Protein AF-A0A2G7G6W9-F1 (afdb_monomer)

Structure (mmCIF, N/CA/C/O backbone):
data_AF-A0A2G7G6W9-F1
#
_entry.id   AF-A0A2G7G6W9-F1
#
loop_
_atom_site.group_PDB
_atom_site.id
_atom_site.type_symbol
_atom_site.label_atom_id
_atom_site.label_alt_id
_atom_site.label_comp_id
_atom_site.label_asym_id
_atom_site.label_entity_id
_atom_site.label_seq_id
_atom_site.pdbx_PDB_ins_code
_atom_site.Cartn_x
_atom_site.Cartn_y
_atom_site.Cartn_z
_atom_site.occupancy
_atom_site.B_iso_or_equiv
_atom_site.auth_seq_id
_atom_site.auth_comp_id
_atom_site.auth_asym_id
_atom_site.auth_atom_id
_atom_site.pdbx_PDB_model_num
ATOM 1 N N . MET A 1 1 ? -24.775 -16.636 -0.142 1.00 37.72 1 MET A N 1
ATOM 2 C CA . MET A 1 1 ? -24.052 -17.535 0.782 1.00 37.72 1 MET A CA 1
ATOM 3 C C . MET A 1 1 ? -23.447 -16.668 1.870 1.00 37.72 1 MET A C 1
ATOM 5 O O . MET A 1 1 ? -22.979 -15.589 1.529 1.00 37.72 1 MET A O 1
ATOM 9 N N . ALA A 1 2 ? -23.525 -17.072 3.139 1.00 37.22 2 ALA A N 1
ATOM 10 C CA . ALA A 1 2 ? -22.855 -16.351 4.221 1.00 37.22 2 ALA A CA 1
ATOM 11 C C . ALA A 1 2 ? -21.332 -16.484 4.060 1.00 37.22 2 ALA A C 1
ATOM 13 O O . ALA A 1 2 ? -20.858 -17.530 3.611 1.00 37.22 2 ALA A O 1
ATOM 14 N N . ALA A 1 3 ? -20.587 -15.424 4.373 1.00 34.00 3 ALA A N 1
ATOM 15 C CA . ALA A 1 3 ? -19.133 -15.491 4.435 1.00 34.00 3 ALA A CA 1
ATOM 16 C C . ALA A 1 3 ? -18.723 -16.489 5.529 1.00 34.00 3 ALA A C 1
ATOM 18 O O . ALA A 1 3 ? -19.362 -16.547 6.580 1.00 34.00 3 ALA A O 1
ATOM 19 N N . ALA A 1 4 ? -17.701 -17.300 5.261 1.00 57.81 4 ALA A N 1
ATOM 20 C CA . ALA A 1 4 ? -17.160 -18.204 6.266 1.00 57.81 4 ALA A CA 1
ATOM 21 C C . ALA A 1 4 ? -16.470 -17.381 7.361 1.00 57.81 4 ALA A C 1
ATOM 23 O O . ALA A 1 4 ? -15.712 -16.464 7.053 1.00 57.81 4 ALA A O 1
ATOM 24 N N . THR A 1 5 ? -16.752 -17.710 8.618 1.00 64.00 5 THR A N 1
ATOM 25 C CA . THR A 1 5 ? -16.161 -17.068 9.802 1.00 64.00 5 THR A CA 1
ATOM 26 C C . THR A 1 5 ? -14.813 -17.668 10.181 1.00 64.00 5 THR A C 1
ATOM 28 O O . THR A 1 5 ? -14.104 -17.104 11.001 1.00 64.00 5 THR A O 1
ATOM 31 N N . GLU A 1 6 ? -14.449 -18.799 9.575 1.00 58.41 6 GLU A N 1
ATOM 32 C CA . GLU A 1 6 ? -13.250 -19.560 9.903 1.00 58.41 6 GLU A CA 1
ATOM 33 C C . GLU A 1 6 ? -12.520 -19.990 8.630 1.00 58.41 6 GLU A C 1
ATOM 35 O O . GLU A 1 6 ? -13.131 -20.308 7.598 1.00 58.41 6 GLU A O 1
ATOM 40 N N . LYS A 1 7 ? -11.186 -20.016 8.708 1.00 58.28 7 LYS A N 1
ATOM 41 C CA . LYS A 1 7 ? -10.348 -20.585 7.653 1.00 58.28 7 LYS A CA 1
ATOM 42 C C . LYS A 1 7 ? -10.447 -22.104 7.691 1.00 58.28 7 LYS A C 1
ATOM 44 O O . LYS A 1 7 ? -10.524 -22.708 8.750 1.00 58.28 7 LYS A O 1
ATOM 49 N N . ARG A 1 8 ? -10.372 -22.721 6.516 1.00 79.38 8 ARG A N 1
ATOM 50 C CA . ARG A 1 8 ? -10.350 -24.178 6.368 1.00 79.38 8 ARG A CA 1
ATOM 51 C C . ARG A 1 8 ? -8.923 -24.706 6.543 1.00 79.38 8 ARG A C 1
ATOM 53 O O . ARG A 1 8 ? -8.099 -24.422 5.664 1.00 79.38 8 ARG A O 1
ATOM 60 N N . PRO A 1 9 ? -8.611 -25.446 7.625 1.00 76.44 9 PRO A N 1
ATOM 61 C CA . PRO A 1 9 ? -7.257 -25.928 7.906 1.00 76.44 9 PRO A CA 1
ATOM 62 C C . PRO A 1 9 ? -6.663 -26.736 6.748 1.00 76.44 9 PRO A C 1
ATOM 64 O O . PRO A 1 9 ? -5.507 -26.551 6.379 1.00 76.44 9 PRO A O 1
ATOM 67 N N . GLU A 1 10 ? -7.488 -27.548 6.090 1.00 79.25 10 GLU A N 1
ATOM 68 C CA . GLU A 1 10 ? -7.090 -28.387 4.963 1.00 79.25 10 GLU A CA 1
ATOM 69 C C . GLU A 1 10 ? -6.640 -27.583 3.731 1.00 79.25 10 GLU A C 1
ATOM 71 O O . GLU A 1 10 ? -5.745 -28.004 2.999 1.00 79.25 10 GLU A O 1
ATOM 76 N N . ILE A 1 11 ? -7.220 -26.398 3.507 1.00 71.75 11 ILE A N 1
ATOM 77 C CA . ILE A 1 11 ? -6.831 -25.507 2.403 1.00 71.75 11 ILE A CA 1
ATOM 78 C C . ILE A 1 11 ? -5.532 -24.777 2.744 1.00 71.75 11 ILE A C 1
ATOM 80 O O . ILE A 1 11 ? -4.693 -24.578 1.867 1.00 71.75 11 ILE A O 1
ATOM 84 N N . ILE A 1 12 ? -5.350 -24.402 4.013 1.00 64.38 12 ILE A N 1
ATOM 85 C CA . ILE A 1 12 ? -4.111 -23.779 4.492 1.00 64.38 12 ILE A CA 1
ATOM 86 C C . ILE A 1 12 ? -2.937 -24.742 4.307 1.00 64.38 12 ILE A C 1
ATOM 88 O O . ILE A 1 12 ? -1.892 -24.352 3.791 1.00 64.38 12 ILE A O 1
ATOM 92 N N . GLU A 1 13 ? -3.105 -25.998 4.705 1.00 75.19 13 GLU A N 1
ATOM 93 C CA . GLU A 1 13 ? -2.050 -27.005 4.612 1.00 75.19 13 GLU A CA 1
ATOM 94 C C . GLU A 1 13 ? -1.716 -27.356 3.157 1.00 75.19 13 GLU A C 1
ATOM 96 O O . GLU A 1 13 ? -0.543 -27.448 2.794 1.00 75.19 13 GLU A O 1
ATOM 101 N N . LEU A 1 14 ? -2.732 -27.413 2.288 1.00 74.75 14 LEU A N 1
ATOM 102 C CA . LEU A 1 14 ? -2.539 -27.515 0.842 1.00 74.75 14 LEU A CA 1
ATOM 103 C C . LEU A 1 14 ? -1.741 -26.325 0.284 1.00 74.75 14 LEU A C 1
ATOM 105 O O . LEU A 1 14 ? -0.800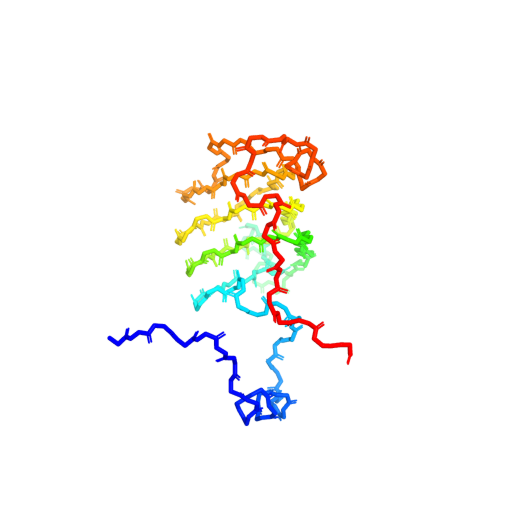 -26.527 -0.481 1.00 74.75 14 LEU A O 1
ATOM 109 N N . ALA A 1 15 ? -2.095 -25.095 0.668 1.00 62.91 15 ALA A N 1
ATOM 110 C CA . ALA A 1 15 ? -1.436 -23.880 0.192 1.00 62.91 15 ALA A CA 1
ATOM 111 C C . ALA A 1 15 ? 0.031 -23.789 0.647 1.00 62.91 15 ALA A C 1
ATOM 113 O O . ALA A 1 15 ? 0.883 -23.385 -0.141 1.00 62.91 15 ALA A O 1
ATOM 114 N N . ARG A 1 16 ? 0.346 -24.240 1.872 1.00 65.12 16 ARG A N 1
ATOM 115 C CA . ARG A 1 16 ? 1.727 -24.345 2.388 1.00 65.12 16 ARG A CA 1
ATOM 116 C C . ARG A 1 16 ? 2.605 -25.288 1.561 1.00 65.12 16 ARG A C 1
ATOM 118 O O . ARG A 1 16 ? 3.821 -25.128 1.550 1.00 65.12 16 ARG A O 1
ATOM 125 N N . GLY A 1 17 ? 2.006 -26.260 0.874 1.00 71.75 17 GLY A N 1
ATOM 126 C CA . GLY A 1 17 ? 2.711 -27.191 -0.008 1.00 71.75 17 GLY A CA 1
ATOM 127 C C . GLY A 1 17 ? 2.974 -26.668 -1.425 1.00 71.75 17 GLY A C 1
ATOM 128 O O . GLY A 1 17 ? 3.611 -27.369 -2.213 1.00 71.75 17 GLY A O 1
ATOM 129 N N . LEU A 1 18 ? 2.480 -25.477 -1.792 1.00 64.50 18 LEU A N 1
ATOM 130 C CA . LEU A 1 18 ? 2.616 -24.942 -3.149 1.00 64.50 18 LEU A CA 1
ATOM 131 C C . LEU A 1 18 ? 3.953 -24.214 -3.339 1.00 64.50 18 LEU A C 1
ATOM 133 O O . LEU A 1 18 ? 4.272 -23.251 -2.648 1.00 64.50 18 LEU A O 1
ATOM 137 N N . ASN A 1 19 ? 4.720 -24.631 -4.347 1.00 51.59 19 ASN A N 1
ATOM 138 C CA . ASN A 1 19 ? 5.939 -23.931 -4.749 1.00 51.59 19 ASN A CA 1
ATOM 139 C C . ASN A 1 19 ? 5.604 -22.657 -5.548 1.00 51.59 19 ASN A C 1
ATOM 141 O O . ASN A 1 19 ? 4.682 -22.660 -6.361 1.00 51.59 19 ASN A O 1
ATOM 145 N N . HIS A 1 20 ? 6.397 -21.594 -5.360 1.00 40.81 20 HIS A N 1
ATOM 146 C CA . HIS A 1 20 ? 6.282 -20.286 -6.039 1.00 40.81 20 HIS A CA 1
ATOM 147 C C . HIS A 1 20 ? 5.063 -19.420 -5.674 1.00 40.81 20 HIS A C 1
ATOM 149 O O . HIS A 1 20 ? 4.811 -18.416 -6.342 1.00 40.81 20 HIS A O 1
ATOM 155 N N . VAL A 1 21 ? 4.339 -19.754 -4.604 1.00 47.00 21 VAL A N 1
ATOM 156 C CA . VAL A 1 21 ? 3.286 -18.896 -4.044 1.00 47.00 21 VAL A CA 1
ATOM 157 C C . VAL A 1 21 ? 3.899 -18.061 -2.910 1.00 47.00 21 VAL A C 1
ATOM 159 O O . VAL A 1 21 ? 4.499 -18.647 -2.007 1.00 47.00 21 VAL A O 1
ATOM 162 N N . PRO A 1 22 ? 3.823 -16.715 -2.940 1.00 47.03 22 PRO A N 1
ATOM 163 C CA . PRO A 1 22 ? 4.260 -15.897 -1.811 1.00 47.03 22 PRO A CA 1
ATOM 164 C C . PRO A 1 22 ? 3.487 -16.295 -0.543 1.00 47.03 22 PRO A C 1
ATOM 166 O O . PRO A 1 22 ? 2.341 -16.722 -0.628 1.00 47.03 22 PRO A O 1
ATOM 169 N N . MET A 1 23 ? 4.095 -16.175 0.636 1.00 48.19 23 MET A N 1
ATOM 170 C CA . MET A 1 23 ? 3.428 -16.457 1.912 1.00 48.19 23 MET A CA 1
ATOM 171 C C . MET A 1 23 ? 3.492 -15.212 2.801 1.00 48.19 23 MET A C 1
ATOM 173 O O . MET A 1 23 ? 4.551 -14.612 2.953 1.00 48.19 23 MET A O 1
ATOM 177 N N . CYS A 1 24 ? 2.352 -14.829 3.369 1.00 50.69 24 CYS A N 1
ATOM 178 C CA . CYS A 1 24 ? 2.184 -13.778 4.372 1.00 50.69 24 CYS A CA 1
ATOM 179 C C . CYS A 1 24 ? 1.162 -14.297 5.394 1.00 50.69 24 CYS A C 1
ATOM 181 O O . CYS A 1 24 ? 0.211 -14.984 5.014 1.00 50.69 24 CYS A O 1
ATOM 183 N N . GLU A 1 25 ? 1.361 -14.016 6.681 1.00 49.00 25 GLU A N 1
ATOM 184 C CA . GLU A 1 25 ? 0.482 -14.512 7.752 1.00 49.00 25 GLU A CA 1
ATOM 185 C C . GLU A 1 25 ? -0.967 -13.996 7.610 1.00 49.00 25 GLU A C 1
ATOM 187 O O . GLU A 1 25 ? -1.914 -14.725 7.913 1.00 49.00 25 GLU A O 1
ATOM 192 N N . ASP A 1 26 ? -1.142 -12.825 6.983 1.00 56.25 26 ASP A N 1
ATOM 193 C CA . ASP A 1 26 ? -2.424 -12.140 6.784 1.00 56.25 26 ASP A CA 1
ATOM 194 C C . ASP A 1 26 ? -2.868 -12.094 5.308 1.00 56.25 26 ASP A C 1
ATOM 196 O O . ASP A 1 26 ? -3.349 -11.074 4.810 1.00 56.25 26 ASP A O 1
ATOM 200 N N . TYR A 1 27 ? -2.749 -13.205 4.571 1.00 52.94 27 TYR A N 1
ATOM 201 C CA . TYR A 1 27 ? -3.215 -13.287 3.171 1.00 52.94 27 TYR A CA 1
ATOM 202 C C . TYR A 1 27 ? -4.682 -12.835 2.968 1.00 52.94 27 TYR A C 1
ATOM 204 O O . TYR A 1 27 ? -5.047 -12.418 1.877 1.00 52.94 27 TYR A O 1
ATOM 212 N N . GLU A 1 28 ? -5.521 -12.871 4.009 1.00 50.47 28 GLU A N 1
ATOM 213 C CA . GLU A 1 28 ? -6.904 -12.357 4.017 1.00 50.47 28 GLU A CA 1
ATOM 214 C C . GLU A 1 28 ? -7.030 -10.847 3.777 1.00 50.47 28 GLU A C 1
ATOM 216 O O . GLU A 1 28 ? -8.071 -10.375 3.316 1.00 50.47 28 GLU A O 1
ATOM 221 N N . ARG A 1 29 ? -5.969 -10.089 4.070 1.00 54.59 29 ARG A N 1
ATOM 222 C CA . ARG A 1 29 ? -5.905 -8.639 3.861 1.00 54.59 29 ARG A CA 1
ATOM 223 C C . ARG A 1 29 ? -5.450 -8.278 2.443 1.00 54.59 29 ARG A C 1
ATOM 225 O O . ARG A 1 29 ? -5.464 -7.101 2.081 1.00 54.59 29 ARG A O 1
ATOM 232 N N . MET A 1 30 ? -5.091 -9.278 1.633 1.00 57.91 30 MET A N 1
ATOM 233 C CA . MET A 1 30 ? -4.789 -9.145 0.211 1.00 57.91 30 MET A CA 1
ATOM 234 C C . MET A 1 30 ? -5.886 -9.816 -0.611 1.00 57.91 30 MET A C 1
ATOM 236 O O . MET A 1 30 ? -6.153 -11.011 -0.502 1.00 57.91 30 MET A O 1
ATOM 240 N N . VAL A 1 31 ? -6.545 -9.037 -1.460 1.00 64.75 31 VAL A N 1
ATOM 241 C CA . VAL A 1 31 ? -7.640 -9.538 -2.296 1.00 64.75 31 VAL A CA 1
ATOM 242 C C . VAL A 1 31 ? -7.096 -10.002 -3.656 1.00 64.75 31 VAL A C 1
ATOM 244 O O . VAL A 1 31 ? -6.040 -9.562 -4.112 1.00 64.75 31 VAL A O 1
ATOM 247 N N . SER A 1 32 ? -7.815 -10.924 -4.306 1.00 69.06 32 SER A N 1
ATOM 248 C CA . SER A 1 32 ? -7.468 -11.473 -5.625 1.00 69.06 32 SER A CA 1
ATOM 249 C C . SER A 1 32 ? -7.093 -10.386 -6.648 1.00 69.06 32 SER A C 1
ATOM 251 O O . SER A 1 32 ? -7.660 -9.291 -6.641 1.00 69.06 32 SER A O 1
ATOM 253 N N . GLY A 1 33 ? -6.137 -10.702 -7.528 1.00 76.00 33 GLY A N 1
ATOM 254 C CA . GLY A 1 33 ? -5.720 -9.830 -8.633 1.00 76.00 33 GLY A CA 1
ATOM 255 C C . GLY A 1 33 ? -4.649 -8.787 -8.293 1.00 76.00 33 GLY A C 1
ATOM 256 O O . GLY A 1 33 ? -4.293 -7.984 -9.150 1.00 76.00 33 GLY A O 1
ATOM 257 N N . MET A 1 34 ? -4.104 -8.794 -7.072 1.00 84.19 34 MET A N 1
ATOM 258 C CA . MET A 1 34 ? -3.009 -7.897 -6.693 1.00 84.19 34 MET A CA 1
ATOM 259 C C . MET A 1 34 ? -1.723 -8.189 -7.486 1.00 84.19 34 MET A C 1
ATOM 261 O O . MET A 1 34 ? -1.296 -9.340 -7.595 1.00 84.19 34 MET A O 1
ATOM 265 N N . ILE A 1 35 ? -1.072 -7.138 -7.993 1.00 89.31 35 ILE A N 1
ATOM 266 C CA . ILE A 1 35 ? 0.196 -7.224 -8.730 1.00 89.31 35 ILE A CA 1
ATOM 267 C C . ILE A 1 35 ? 1.220 -6.261 -8.120 1.00 89.31 35 ILE A C 1
ATOM 269 O O . ILE A 1 35 ? 0.982 -5.056 -8.039 1.00 89.31 35 ILE A O 1
ATOM 273 N N . ILE A 1 36 ? 2.392 -6.783 -7.749 1.00 90.69 36 ILE A N 1
ATOM 274 C CA . ILE A 1 36 ? 3.548 -5.984 -7.318 1.00 90.69 36 ILE A CA 1
ATOM 275 C C . ILE A 1 36 ? 4.616 -6.060 -8.398 1.00 90.69 36 ILE A C 1
ATOM 277 O O . ILE A 1 36 ? 5.114 -7.140 -8.714 1.00 90.69 36 ILE A O 1
ATOM 281 N N . TYR A 1 37 ? 5.006 -4.905 -8.924 1.00 89.50 37 TYR A N 1
ATOM 282 C CA . TYR A 1 37 ? 6.163 -4.790 -9.796 1.00 89.50 37 TYR A CA 1
ATOM 283 C C . TYR A 1 37 ? 7.369 -4.318 -8.989 1.00 89.50 37 TYR A C 1
ATOM 285 O O . TYR A 1 37 ? 7.321 -3.275 -8.348 1.00 89.50 37 TYR A O 1
ATOM 293 N N . THR A 1 38 ? 8.469 -5.064 -9.062 1.00 86.56 38 THR A N 1
ATOM 294 C CA . THR A 1 38 ? 9.764 -4.679 -8.472 1.00 86.56 38 THR A CA 1
ATOM 295 C C . THR A 1 38 ? 10.838 -4.423 -9.526 1.00 86.56 38 THR A C 1
ATOM 297 O O . THR A 1 38 ? 11.861 -3.821 -9.216 1.00 86.56 38 THR A O 1
ATOM 300 N N . ALA A 1 39 ? 10.610 -4.824 -10.778 1.00 83.06 39 ALA A N 1
ATOM 301 C CA . ALA A 1 39 ? 11.523 -4.622 -11.899 1.00 83.06 39 ALA A CA 1
ATOM 302 C C . ALA A 1 39 ? 10.942 -3.645 -12.929 1.00 83.06 39 ALA A C 1
ATOM 304 O O . ALA A 1 39 ? 9.724 -3.548 -13.103 1.00 83.06 39 ALA A O 1
ATOM 305 N N . GLY A 1 40 ? 11.823 -2.931 -13.629 1.00 80.00 40 GLY A N 1
ATOM 306 C CA . GLY A 1 40 ? 11.463 -2.017 -14.705 1.00 80.00 40 GLY A CA 1
ATOM 307 C C . GLY A 1 40 ? 12.608 -1.775 -15.686 1.00 80.00 40 GLY A C 1
ATOM 308 O O . GLY A 1 40 ? 13.740 -2.219 -15.491 1.00 80.00 40 GLY A O 1
ATOM 309 N N . HIS A 1 41 ? 12.302 -1.038 -16.751 1.00 86.69 41 HIS A N 1
ATOM 310 C CA . HIS A 1 41 ? 13.285 -0.576 -17.726 1.00 86.69 41 HIS A CA 1
ATOM 311 C C . HIS A 1 41 ? 13.337 0.942 -17.755 1.00 86.69 41 HIS A C 1
ATOM 313 O O . HIS A 1 41 ? 12.330 1.624 -17.551 1.00 86.69 41 HIS A O 1
ATOM 319 N N . ASP A 1 42 ? 14.503 1.470 -18.115 1.00 84.62 42 ASP A N 1
ATOM 320 C CA . ASP A 1 42 ? 14.620 2.884 -18.440 1.00 84.62 42 ASP A CA 1
ATOM 321 C C . ASP A 1 42 ? 13.763 3.239 -19.672 1.00 84.62 42 ASP A C 1
ATOM 323 O O . ASP A 1 42 ? 13.478 2.414 -20.554 1.00 84.62 42 ASP A O 1
ATOM 327 N N . THR A 1 43 ? 13.342 4.501 -19.746 1.00 88.38 43 THR A N 1
ATOM 328 C CA . THR A 1 43 ? 12.500 4.981 -20.849 1.00 88.38 43 THR A CA 1
ATOM 329 C C . THR A 1 43 ? 13.247 5.019 -22.188 1.00 88.38 43 THR A C 1
ATOM 331 O O . THR A 1 43 ? 12.606 4.912 -23.242 1.00 88.38 43 THR A O 1
ATOM 334 N N . SER A 1 44 ? 14.586 5.053 -22.175 1.00 91.69 44 SER A N 1
ATOM 335 C CA . SER A 1 44 ? 15.430 4.953 -23.365 1.00 91.69 44 SER A CA 1
ATOM 336 C C . SER A 1 44 ? 15.200 3.652 -24.136 1.00 91.69 44 SER A C 1
ATOM 338 O O . SER A 1 44 ? 15.328 2.541 -23.620 1.00 91.69 44 SER A O 1
ATOM 340 N N . ILE A 1 45 ? 14.941 3.778 -25.440 1.00 90.94 45 ILE A N 1
ATOM 341 C CA . ILE A 1 45 ? 14.793 2.630 -26.352 1.00 90.94 45 ILE A CA 1
ATOM 342 C C . ILE A 1 45 ? 16.080 1.794 -26.395 1.00 90.94 45 ILE A C 1
ATOM 344 O O . ILE A 1 45 ? 16.022 0.567 -26.497 1.00 90.94 45 ILE A O 1
ATOM 348 N N . LEU A 1 46 ? 17.246 2.446 -26.315 1.00 92.12 46 LEU A N 1
ATOM 349 C CA . LEU A 1 46 ? 18.532 1.751 -26.342 1.00 92.12 46 LEU A CA 1
ATOM 350 C C . LEU A 1 46 ? 18.730 0.881 -25.101 1.00 92.12 46 LEU A C 1
ATOM 352 O O . LEU A 1 46 ? 19.284 -0.206 -25.232 1.00 92.12 46 LEU A O 1
ATOM 356 N N . SER A 1 47 ? 18.249 1.332 -23.940 1.00 88.69 47 SER A N 1
ATOM 357 C CA . SER A 1 47 ? 18.277 0.560 -22.694 1.00 88.69 47 SER A CA 1
ATOM 358 C C . SER A 1 47 ? 17.522 -0.765 -22.855 1.00 88.69 47 SER A C 1
ATOM 360 O O . SER A 1 47 ? 18.100 -1.835 -22.670 1.00 88.69 47 SER A O 1
ATOM 362 N N . ARG A 1 48 ? 16.284 -0.710 -23.373 1.00 86.12 48 ARG A N 1
ATOM 363 C CA . ARG A 1 48 ? 15.461 -1.905 -23.640 1.00 86.12 48 ARG A CA 1
ATOM 364 C C . ARG A 1 48 ? 16.088 -2.863 -24.654 1.00 86.12 48 ARG A C 1
ATOM 366 O O . ARG A 1 48 ? 16.102 -4.065 -24.429 1.00 86.12 48 ARG A O 1
ATOM 373 N N . ARG A 1 49 ? 16.653 -2.355 -25.758 1.00 86.56 49 ARG A N 1
ATOM 374 C CA . ARG A 1 49 ? 17.329 -3.200 -26.770 1.00 86.56 49 ARG A CA 1
ATOM 375 C C . ARG A 1 49 ? 18.586 -3.887 -26.245 1.00 86.56 49 ARG A C 1
ATOM 377 O O . ARG A 1 49 ? 19.005 -4.893 -26.806 1.00 86.56 49 ARG A O 1
ATOM 384 N N . LYS A 1 50 ? 19.205 -3.307 -25.219 1.00 89.44 50 LYS A N 1
ATOM 385 C CA . LYS A 1 50 ? 20.391 -3.845 -24.556 1.00 89.44 50 LYS A CA 1
ATOM 386 C C . LYS A 1 50 ? 20.046 -4.646 -23.299 1.00 89.44 50 LYS A C 1
ATOM 388 O O . LYS A 1 50 ? 20.970 -5.010 -22.584 1.00 89.44 50 LYS A O 1
ATOM 393 N N . PHE A 1 51 ? 18.760 -4.914 -23.048 1.00 81.81 51 PHE A N 1
ATOM 394 C CA . PHE A 1 51 ? 18.282 -5.667 -21.884 1.00 81.81 51 PHE A CA 1
ATOM 395 C C . PHE A 1 51 ? 18.777 -5.086 -20.552 1.00 81.81 51 PHE A C 1
ATOM 397 O O . PHE A 1 51 ? 19.103 -5.813 -19.621 1.00 81.81 51 PHE A O 1
ATOM 404 N N . VAL A 1 52 ? 18.873 -3.757 -20.473 1.00 82.19 52 VAL A N 1
ATOM 405 C CA . VAL A 1 52 ? 19.207 -3.075 -19.222 1.00 82.19 52 VAL A CA 1
ATOM 406 C C . VAL A 1 52 ? 17.928 -2.946 -18.395 1.00 82.19 52 VAL A C 1
ATOM 408 O O . VAL A 1 52 ? 16.918 -2.399 -18.852 1.00 82.19 52 VAL A O 1
ATOM 411 N N . GLU A 1 53 ? 17.989 -3.467 -17.177 1.00 82.56 53 GLU A N 1
ATOM 412 C CA . GLU A 1 53 ? 16.899 -3.523 -16.205 1.00 82.56 53 GLU A CA 1
ATOM 413 C C . GLU A 1 53 ? 17.357 -2.916 -14.883 1.00 82.56 53 GLU A C 1
ATOM 415 O O . GLU A 1 53 ? 18.545 -2.925 -14.551 1.00 82.56 53 GLU A O 1
ATOM 420 N N . PHE A 1 54 ? 16.404 -2.391 -14.122 1.00 79.44 54 PHE A N 1
ATOM 421 C CA . PHE A 1 54 ? 16.621 -2.007 -12.736 1.00 79.44 54 PHE A CA 1
ATOM 422 C C . PHE A 1 54 ? 15.565 -2.653 -11.845 1.00 79.44 54 PHE A C 1
ATOM 424 O O . PHE A 1 54 ? 14.428 -2.882 -12.261 1.00 79.44 54 PHE A O 1
ATOM 431 N N . GLY A 1 55 ? 15.960 -2.929 -10.606 1.00 82.50 55 GLY A N 1
ATOM 432 C CA . GLY A 1 55 ? 15.074 -3.401 -9.554 1.00 82.50 55 GLY A CA 1
ATOM 433 C C . GLY A 1 55 ? 14.947 -2.345 -8.465 1.00 82.50 55 GLY A C 1
ATOM 434 O O . GLY A 1 55 ? 15.960 -1.854 -7.965 1.00 82.50 55 GLY A O 1
ATOM 435 N N . HIS A 1 56 ? 13.718 -2.017 -8.082 1.00 82.25 56 HIS A N 1
ATOM 436 C CA . HIS A 1 56 ? 13.433 -1.208 -6.906 1.00 82.25 56 HIS A CA 1
ATOM 437 C C . HIS A 1 56 ? 12.500 -1.986 -5.972 1.00 82.25 56 HIS A C 1
ATOM 439 O O . HIS A 1 56 ? 11.430 -2.417 -6.414 1.00 82.25 56 HIS A O 1
ATOM 445 N N . PRO A 1 57 ? 12.892 -2.189 -4.701 1.00 86.94 57 PRO A N 1
ATOM 446 C CA . PRO A 1 57 ? 12.060 -2.909 -3.747 1.00 86.94 57 PRO A CA 1
ATOM 447 C C . PRO A 1 57 ? 10.743 -2.164 -3.516 1.00 86.94 57 PRO A C 1
ATOM 449 O O . PRO A 1 57 ? 10.682 -0.941 -3.629 1.00 86.94 57 PRO A O 1
ATOM 452 N N . VAL A 1 58 ? 9.701 -2.920 -3.189 1.00 88.44 58 VAL A N 1
ATOM 453 C CA . VAL A 1 58 ? 8.427 -2.390 -2.705 1.00 88.44 58 VAL A CA 1
ATOM 454 C C . VAL A 1 58 ? 8.315 -2.759 -1.236 1.00 88.44 58 VAL A C 1
ATOM 456 O O . VAL A 1 58 ? 8.555 -3.912 -0.875 1.00 88.44 58 VAL A O 1
ATOM 459 N N . PHE A 1 59 ? 7.953 -1.788 -0.406 1.00 90.56 59 PHE A N 1
ATOM 460 C CA . PHE A 1 59 ? 7.730 -1.989 1.021 1.00 90.56 59 PHE A CA 1
ATOM 461 C C . PHE A 1 59 ? 6.254 -1.774 1.333 1.00 90.56 59 PHE A C 1
ATOM 463 O O . PHE A 1 59 ? 5.661 -0.794 0.887 1.00 90.56 59 PHE A O 1
ATOM 470 N N . ILE A 1 60 ? 5.662 -2.694 2.089 1.00 92.19 60 ILE A N 1
ATOM 471 C CA . ILE A 1 60 ? 4.297 -2.586 2.603 1.00 92.19 60 ILE A CA 1
ATOM 472 C C . ILE A 1 60 ? 4.407 -2.753 4.113 1.00 92.19 60 ILE A C 1
ATOM 474 O O . ILE A 1 60 ? 4.940 -3.763 4.566 1.00 92.19 60 ILE A O 1
ATOM 478 N N . GLY A 1 61 ? 3.991 -1.732 4.858 1.00 90.44 61 GLY A N 1
ATOM 479 C CA . GLY A 1 61 ? 4.009 -1.737 6.315 1.00 90.44 61 GLY A CA 1
ATOM 480 C C . GLY A 1 61 ? 2.935 -2.639 6.916 1.00 90.44 61 GLY A C 1
ATOM 481 O O . GLY A 1 61 ? 2.049 -3.141 6.218 1.00 90.44 61 GLY A O 1
ATOM 482 N N . ASP A 1 62 ? 3.005 -2.802 8.231 1.00 86.25 62 ASP A N 1
ATOM 483 C CA . ASP A 1 62 ? 2.092 -3.657 8.983 1.00 86.25 62 ASP A CA 1
ATOM 484 C C . ASP A 1 62 ? 0.652 -3.119 8.952 1.00 86.25 62 ASP A C 1
ATOM 486 O O . ASP A 1 62 ? 0.408 -1.944 8.672 1.00 86.25 62 ASP A O 1
ATOM 490 N N . ASP A 1 63 ? -0.324 -4.001 9.176 1.00 86.38 63 ASP A N 1
ATOM 491 C CA . ASP A 1 63 ? -1.759 -3.674 9.222 1.00 86.38 63 ASP A CA 1
ATOM 492 C C . ASP A 1 63 ? -2.320 -2.941 7.989 1.00 86.38 63 ASP A C 1
ATOM 494 O O . ASP A 1 63 ? -3.347 -2.260 8.048 1.00 86.38 63 ASP A O 1
ATOM 498 N N . CYS A 1 64 ? -1.683 -3.109 6.828 1.00 90.88 64 CYS A N 1
ATOM 499 C CA . CYS A 1 64 ? -2.229 -2.610 5.574 1.00 90.88 64 CYS A CA 1
ATOM 500 C C . CYS A 1 64 ? -3.388 -3.478 5.066 1.00 90.88 64 CYS A C 1
ATOM 502 O O . CYS A 1 64 ? -3.323 -4.708 5.068 1.00 90.88 64 CYS A O 1
ATOM 504 N N . TRP A 1 65 ? -4.411 -2.831 4.510 1.00 91.75 65 TRP A N 1
ATOM 505 C CA . TRP A 1 65 ? -5.468 -3.483 3.744 1.00 91.75 65 TRP A CA 1
ATOM 506 C C . TRP A 1 65 ? -5.358 -3.131 2.260 1.00 91.75 65 TRP A C 1
ATOM 508 O O . TRP A 1 65 ? -5.515 -1.971 1.866 1.00 91.75 65 TRP A O 1
ATOM 518 N N . ILE A 1 66 ? -5.100 -4.135 1.418 1.00 94.44 66 ILE A N 1
ATOM 519 C CA . ILE A 1 66 ? -4.915 -3.950 -0.023 1.00 94.44 66 ILE A CA 1
ATOM 520 C C . ILE A 1 66 ? -6.115 -4.530 -0.773 1.00 94.44 66 ILE A C 1
ATOM 522 O O . ILE A 1 66 ? -6.341 -5.742 -0.804 1.00 94.44 66 ILE A O 1
ATOM 526 N N . GLY A 1 67 ? -6.897 -3.642 -1.388 1.00 93.19 67 GLY A N 1
ATOM 527 C CA . GLY A 1 67 ? -8.060 -4.005 -2.190 1.00 93.19 67 GLY A CA 1
ATOM 528 C C . GLY A 1 67 ? -7.711 -4.843 -3.425 1.00 93.19 67 GLY A C 1
ATOM 529 O O . GLY A 1 67 ? -6.561 -4.921 -3.853 1.00 93.19 67 GLY A O 1
ATOM 530 N N . GLY A 1 68 ? -8.732 -5.467 -4.015 1.00 90.44 68 GLY A N 1
ATOM 531 C CA . GLY A 1 68 ? -8.560 -6.341 -5.183 1.00 90.44 68 GLY A CA 1
ATOM 532 C C . GLY A 1 68 ? -8.110 -5.575 -6.420 1.00 90.44 68 GLY A C 1
ATOM 533 O O . GLY A 1 68 ? -8.384 -4.379 -6.541 1.00 90.44 68 GLY A O 1
ATOM 534 N N . ASP A 1 69 ? -7.425 -6.261 -7.333 1.00 93.88 69 ASP A N 1
ATOM 535 C CA . ASP A 1 69 ? -6.918 -5.687 -8.591 1.00 93.88 69 ASP A CA 1
ATOM 536 C C . ASP A 1 69 ? -6.049 -4.423 -8.410 1.00 93.88 69 ASP A C 1
ATOM 538 O O . ASP A 1 69 ? -6.030 -3.522 -9.253 1.00 93.88 69 ASP A O 1
ATOM 542 N N . VAL A 1 70 ? -5.332 -4.319 -7.288 1.00 96.8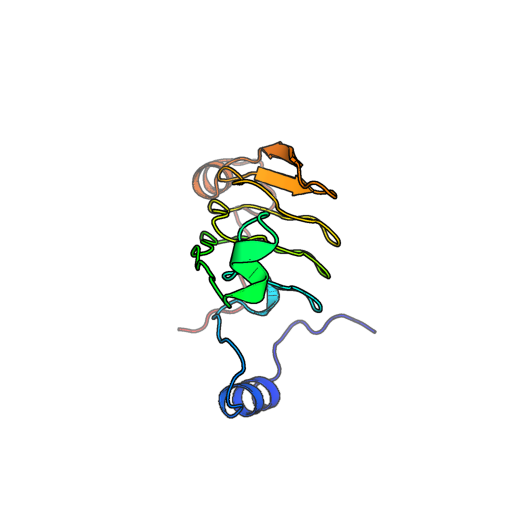8 70 VAL A N 1
ATOM 543 C CA . VAL A 1 70 ? -4.372 -3.234 -7.046 1.00 96.88 70 VAL A CA 1
ATOM 544 C C . VAL A 1 70 ? -3.037 -3.545 -7.718 1.00 96.88 70 VAL A C 1
ATOM 546 O O . VAL A 1 70 ? -2.500 -4.646 -7.602 1.00 96.88 70 VAL A O 1
ATOM 549 N N . VAL A 1 71 ? -2.465 -2.534 -8.371 1.00 97.25 71 VAL A N 1
ATOM 550 C CA . VAL A 1 71 ? -1.122 -2.575 -8.956 1.00 97.25 71 VAL A CA 1
ATOM 551 C C . VAL A 1 71 ? -0.198 -1.647 -8.176 1.00 97.25 71 VAL A C 1
ATOM 553 O O . VAL A 1 71 ? -0.473 -0.452 -8.076 1.00 97.25 71 VAL A O 1
ATOM 556 N N . ILE A 1 72 ? 0.921 -2.167 -7.673 1.00 96.62 72 ILE A N 1
ATOM 557 C CA . ILE A 1 72 ? 1.954 -1.387 -6.973 1.00 96.62 72 ILE A CA 1
ATOM 558 C C . ILE A 1 72 ? 3.213 -1.333 -7.842 1.00 96.62 72 ILE A C 1
ATOM 560 O O . ILE A 1 72 ? 3.709 -2.372 -8.285 1.00 96.62 72 ILE A O 1
ATOM 564 N N . LEU A 1 73 ? 3.703 -0.123 -8.131 1.00 96.38 73 LEU A N 1
ATOM 565 C CA . LEU A 1 73 ? 4.871 0.090 -8.991 1.00 96.38 73 LEU A CA 1
ATOM 566 C C . LEU A 1 73 ? 6.208 -0.016 -8.231 1.00 96.38 73 LEU A C 1
ATOM 568 O O . LEU A 1 73 ? 6.227 0.148 -7.009 1.00 96.38 73 LEU A O 1
ATOM 572 N N . PRO A 1 74 ? 7.335 -0.240 -8.942 1.00 91.81 74 PRO A N 1
ATOM 573 C CA . PRO A 1 74 ? 8.644 -0.397 -8.313 1.00 91.81 74 PRO A CA 1
ATOM 574 C C . PRO A 1 74 ? 9.054 0.822 -7.486 1.00 91.81 74 PRO A C 1
ATOM 576 O O . PRO A 1 74 ? 8.862 1.962 -7.913 1.00 91.81 74 PRO A O 1
ATOM 579 N N . GLY A 1 75 ? 9.680 0.575 -6.333 1.00 89.75 75 GLY A N 1
ATOM 580 C CA . GLY A 1 75 ? 10.215 1.621 -5.456 1.00 89.75 75 GLY A CA 1
ATOM 581 C C . GLY A 1 75 ? 9.199 2.265 -4.520 1.00 89.75 75 GLY A C 1
ATOM 582 O O . GLY A 1 75 ? 9.576 3.163 -3.775 1.00 89.75 75 GLY A O 1
ATOM 583 N N . VAL A 1 76 ? 7.936 1.832 -4.554 1.00 96.69 76 VAL A N 1
ATOM 584 C CA . VAL A 1 76 ? 6.885 2.369 -3.686 1.00 96.69 76 VAL A CA 1
ATOM 585 C C . VAL A 1 76 ? 7.003 1.817 -2.266 1.00 96.69 76 VAL A C 1
ATOM 587 O O . VAL A 1 76 ? 7.133 0.611 -2.058 1.00 96.69 76 VAL A O 1
ATOM 590 N N . THR A 1 77 ? 6.859 2.709 -1.292 1.00 96.69 77 THR A N 1
ATOM 591 C CA . THR A 1 77 ? 6.634 2.394 0.120 1.00 96.69 77 THR A CA 1
ATOM 592 C C . THR A 1 77 ? 5.195 2.724 0.509 1.00 96.69 77 THR A C 1
ATOM 594 O O . THR A 1 77 ? 4.751 3.866 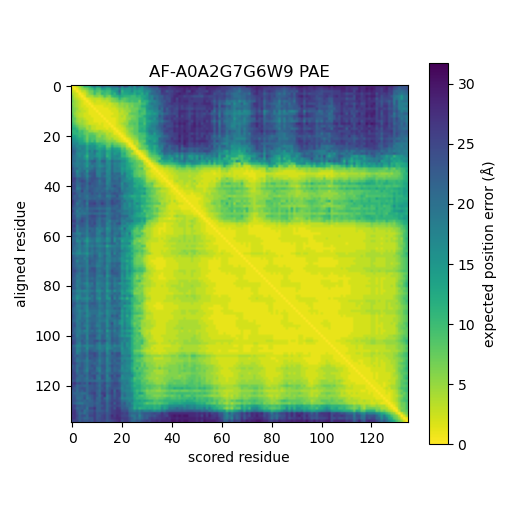0.387 1.00 96.69 77 THR A O 1
ATOM 597 N N . ILE A 1 78 ? 4.456 1.730 0.990 1.00 97.50 78 ILE A N 1
ATOM 598 C CA . ILE A 1 78 ? 3.145 1.892 1.622 1.00 97.50 78 ILE A CA 1
ATOM 599 C C . ILE A 1 78 ? 3.372 1.825 3.131 1.00 97.50 78 ILE A C 1
ATOM 601 O O . ILE A 1 78 ? 3.831 0.803 3.634 1.00 97.50 78 ILE A O 1
ATOM 605 N N . GLY A 1 79 ? 3.099 2.920 3.838 1.00 96.62 79 GLY A N 1
ATOM 606 C CA . GLY A 1 79 ? 3.228 2.982 5.291 1.00 96.62 79 GLY A CA 1
ATOM 607 C C . GLY A 1 79 ? 2.235 2.069 6.009 1.00 96.62 79 GLY A C 1
ATOM 608 O O . GLY A 1 79 ? 1.226 1.671 5.435 1.00 96.62 79 GLY A O 1
ATOM 609 N N . GLU A 1 80 ? 2.513 1.767 7.272 1.00 94.38 80 GLU A N 1
ATOM 610 C CA . GLU A 1 80 ? 1.644 0.959 8.138 1.00 94.38 80 GLU A CA 1
ATOM 611 C C . GLU A 1 80 ? 0.203 1.493 8.223 1.00 94.38 80 GLU A C 1
ATOM 613 O O . GLU A 1 80 ? -0.053 2.684 8.019 1.00 94.38 80 GLU A O 1
ATOM 618 N N . GLY A 1 81 ? -0.755 0.607 8.497 1.00 91.62 81 GLY A N 1
ATOM 619 C CA . GLY A 1 81 ? -2.166 0.950 8.685 1.00 91.62 81 GLY A CA 1
ATOM 620 C C . GLY A 1 81 ? -2.849 1.547 7.449 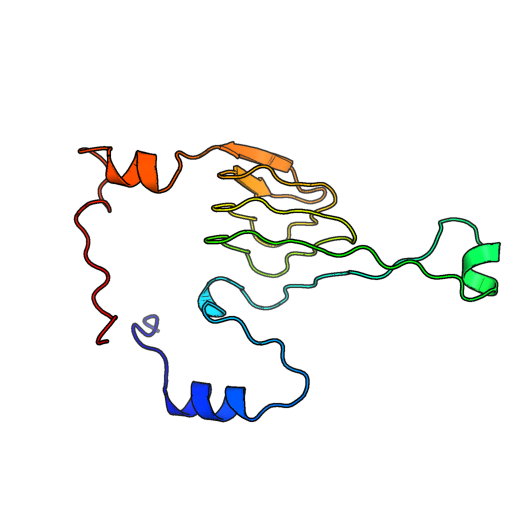1.00 91.62 81 GLY A C 1
ATOM 621 O O . GLY A 1 81 ? -3.917 2.156 7.555 1.00 91.62 81 GLY A O 1
ATOM 622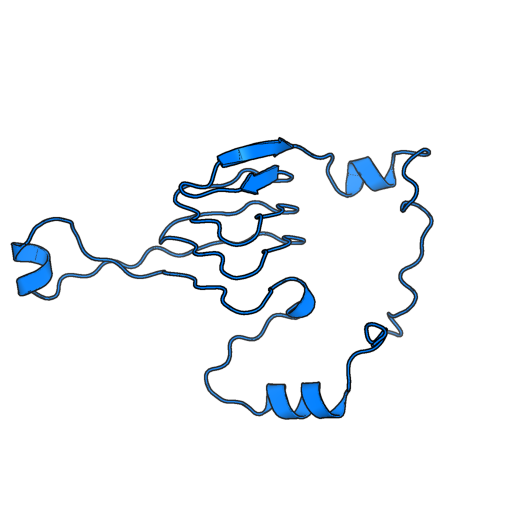 N N . CYS A 1 82 ? -2.239 1.449 6.264 1.00 96.56 82 CYS A N 1
ATOM 623 C CA . CYS A 1 82 ? -2.817 2.006 5.047 1.00 96.56 82 CYS A CA 1
ATOM 624 C C . CYS A 1 82 ? -3.946 1.140 4.499 1.00 96.56 82 CYS A C 1
ATOM 626 O O . CYS A 1 82 ? -3.859 -0.081 4.455 1.00 96.56 82 CYS A O 1
ATOM 628 N N . THR A 1 83 ? -4.970 1.781 3.941 1.00 96.62 83 THR A N 1
ATOM 629 C CA . THR A 1 83 ? -5.951 1.109 3.082 1.00 96.62 83 THR A CA 1
ATOM 630 C C . THR A 1 83 ? -5.790 1.579 1.646 1.00 96.62 83 THR A C 1
ATOM 632 O O . THR A 1 83 ? -5.933 2.770 1.353 1.00 96.62 83 THR A O 1
ATOM 635 N N . ILE A 1 84 ? -5.561 0.640 0.730 1.00 97.94 84 ILE A N 1
ATOM 636 C CA . ILE A 1 84 ? -5.527 0.898 -0.708 1.00 97.94 84 ILE A CA 1
ATOM 637 C C . ILE A 1 84 ? -6.823 0.394 -1.338 1.00 97.94 84 ILE A C 1
ATOM 639 O O . ILE A 1 84 ? -7.112 -0.800 -1.326 1.00 97.94 84 ILE A O 1
ATOM 643 N N . GLY A 1 85 ? -7.615 1.306 -1.902 1.00 96.81 85 GLY A N 1
ATOM 644 C CA . GLY A 1 85 ? -8.875 0.953 -2.556 1.00 96.81 85 GLY A CA 1
ATOM 645 C C . GLY A 1 85 ? -8.669 0.053 -3.778 1.00 96.81 85 GLY A C 1
ATOM 646 O O . GLY A 1 85 ? -7.674 0.185 -4.492 1.00 96.81 85 GLY A O 1
ATOM 647 N N . ALA A 1 86 ? -9.633 -0.829 -4.046 1.00 95.06 86 ALA A N 1
ATOM 648 C CA . ALA A 1 86 ? -9.596 -1.755 -5.179 1.00 95.06 86 ALA A CA 1
ATOM 649 C C . ALA A 1 86 ? -9.390 -1.046 -6.536 1.00 95.06 86 ALA A C 1
ATOM 651 O O . ALA A 1 86 ? -9.837 0.089 -6.730 1.00 95.06 86 ALA A O 1
ATOM 652 N N . GLY A 1 87 ? -8.708 -1.714 -7.472 1.00 95.69 87 GLY A N 1
ATOM 653 C CA . GLY A 1 87 ? -8.418 -1.202 -8.818 1.00 95.69 87 GLY A CA 1
ATOM 654 C C . GLY A 1 87 ? -7.416 -0.040 -8.867 1.00 95.69 87 GLY A C 1
ATOM 655 O O . GLY A 1 87 ? -7.313 0.650 -9.885 1.00 95.69 87 GLY A O 1
ATOM 656 N N . SER A 1 88 ? -6.712 0.241 -7.767 1.00 98.31 88 SER A N 1
ATOM 657 C CA . SER A 1 88 ? -5.776 1.367 -7.698 1.00 98.31 88 SER A CA 1
ATOM 658 C C . SER A 1 88 ? -4.428 1.051 -8.341 1.00 98.31 88 SER A C 1
ATOM 660 O O . SER A 1 88 ? -3.924 -0.063 -8.236 1.00 98.31 88 SER A O 1
ATOM 662 N N . VAL A 1 89 ? -3.799 2.068 -8.940 1.00 98.38 89 VAL A N 1
ATOM 663 C CA . VAL A 1 89 ? -2.419 1.991 -9.449 1.00 98.38 89 VAL A CA 1
ATOM 664 C C . VAL A 1 89 ? -1.533 2.891 -8.597 1.00 98.38 89 VAL A C 1
ATOM 666 O O . VAL A 1 89 ? -1.560 4.119 -8.729 1.00 98.38 89 VAL A O 1
ATOM 669 N N . VAL A 1 90 ? -0.777 2.283 -7.688 1.00 98.31 90 VAL A N 1
ATOM 670 C CA . VAL A 1 90 ? 0.083 2.970 -6.725 1.00 98.31 90 VAL A CA 1
ATOM 671 C C . VAL A 1 90 ? 1.410 3.309 -7.388 1.00 98.31 90 VAL A C 1
ATOM 673 O O . VAL A 1 90 ? 2.234 2.439 -7.653 1.00 98.31 90 VAL A O 1
ATOM 676 N N . THR A 1 91 ? 1.589 4.592 -7.697 1.00 97.69 91 THR A N 1
ATOM 677 C CA . THR A 1 91 ? 2.747 5.106 -8.447 1.00 97.69 91 THR A CA 1
ATOM 678 C C . THR A 1 91 ? 3.729 5.906 -7.593 1.00 97.69 91 THR A C 1
ATOM 680 O O . THR A 1 91 ? 4.748 6.358 -8.11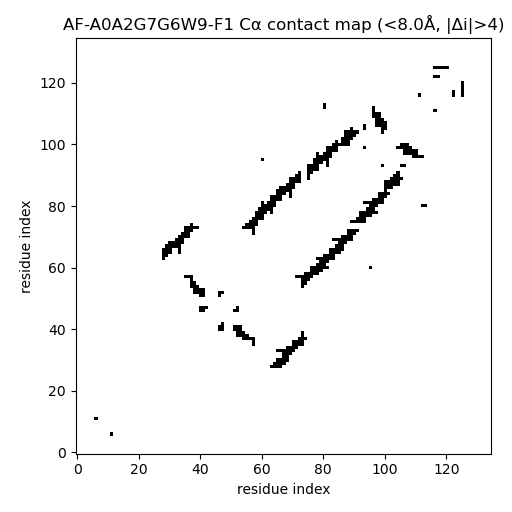0 1.00 97.69 91 THR A O 1
ATOM 683 N N . LYS A 1 92 ? 3.403 6.136 -6.317 1.00 98.12 92 LYS A N 1
ATOM 684 C CA . LYS A 1 92 ? 4.184 6.912 -5.347 1.00 98.12 92 LYS A CA 1
ATOM 685 C C . LYS A 1 92 ? 3.937 6.373 -3.944 1.00 98.12 92 LYS A C 1
ATOM 687 O O . LYS A 1 92 ? 2.899 5.749 -3.717 1.00 98.12 92 LYS A O 1
ATOM 692 N N . ASP A 1 93 ? 4.851 6.687 -3.035 1.00 98.62 93 ASP A N 1
ATOM 693 C CA . ASP A 1 93 ? 4.738 6.336 -1.622 1.00 98.62 93 ASP A CA 1
ATOM 694 C C . ASP A 1 93 ? 3.427 6.831 -1.008 1.00 98.62 93 ASP A C 1
ATOM 696 O O . ASP A 1 93 ? 2.943 7.929 -1.316 1.00 98.62 93 ASP A O 1
ATOM 700 N N . ILE A 1 94 ? 2.870 6.008 -0.124 1.00 98.69 94 ILE A N 1
ATOM 701 C CA . ILE A 1 94 ? 1.661 6.298 0.640 1.00 98.69 94 ILE A CA 1
ATOM 702 C C . ILE A 1 94 ? 2.066 6.417 2.115 1.00 98.69 94 ILE A C 1
ATOM 704 O O . ILE A 1 94 ? 2.580 5.446 2.668 1.00 98.69 94 ILE A O 1
ATOM 708 N N . PRO A 1 95 ? 1.875 7.583 2.758 1.00 98.56 95 PRO A N 1
ATOM 709 C CA . PRO A 1 95 ? 2.206 7.763 4.171 1.00 98.56 95 PRO A CA 1
ATOM 710 C C . PRO A 1 95 ? 1.398 6.822 5.076 1.00 98.56 95 PRO A C 1
ATOM 712 O O . PRO A 1 95 ? 0.267 6.507 4.708 1.0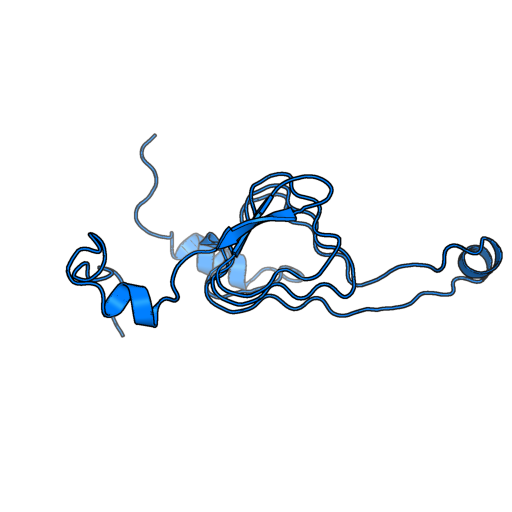0 98.56 95 PRO A O 1
ATOM 715 N N . PRO A 1 96 ? 1.910 6.445 6.263 1.00 98.12 96 PRO A N 1
ATOM 716 C CA . PRO A 1 96 ? 1.169 5.661 7.253 1.00 98.12 96 PRO A CA 1
ATOM 717 C C . PRO A 1 96 ? -0.244 6.182 7.536 1.00 98.12 96 PRO A C 1
ATOM 719 O O . PRO A 1 96 ? -0.520 7.376 7.375 1.00 98.12 96 PRO A O 1
ATOM 722 N N . PHE A 1 97 ? -1.129 5.280 7.963 1.00 97.50 97 PHE A N 1
ATOM 723 C CA . PHE A 1 97 ? -2.506 5.570 8.381 1.00 97.50 97 PHE A CA 1
ATOM 724 C C . PHE A 1 97 ? -3.293 6.364 7.328 1.00 97.50 97 PHE A C 1
ATOM 726 O O . PHE A 1 97 ? -4.049 7.294 7.624 1.00 97.50 97 PHE A O 1
ATOM 733 N N . SER A 1 98 ? -3.091 6.020 6.055 1.00 98.50 98 SER A N 1
ATOM 734 C CA . SER A 1 98 ? -3.729 6.687 4.922 1.00 98.50 98 SER A CA 1
ATOM 735 C C . SER A 1 98 ? -4.711 5.776 4.205 1.00 98.50 98 SER A C 1
ATOM 737 O O . SER A 1 98 ? -4.443 4.609 3.935 1.00 98.50 98 SER A O 1
ATOM 739 N N . ILE A 1 99 ? -5.835 6.353 3.787 1.00 98.38 99 ILE A N 1
ATOM 740 C CA . ILE A 1 99 ? -6.748 5.730 2.832 1.00 98.38 99 ILE A CA 1
ATOM 741 C C . ILE A 1 99 ? -6.480 6.358 1.470 1.00 98.38 99 ILE A C 1
ATOM 743 O O . ILE A 1 99 ? -6.744 7.547 1.251 1.00 98.38 99 ILE A O 1
ATOM 747 N N . ALA A 1 100 ? -5.950 5.560 0.549 1.00 98.56 100 ALA A N 1
ATOM 748 C CA . ALA A 1 100 ? -5.560 5.990 -0.785 1.00 98.56 100 ALA A CA 1
ATOM 749 C C . ALA A 1 100 ? -6.279 5.172 -1.862 1.00 98.56 100 ALA A C 1
ATOM 751 O O . ALA A 1 100 ? -6.530 3.981 -1.703 1.00 98.56 100 ALA A O 1
ATOM 752 N N . MET A 1 101 ? -6.655 5.822 -2.966 1.00 98.38 101 MET A N 1
ATOM 753 C CA . MET A 1 101 ? -7.306 5.134 -4.086 1.00 98.38 101 MET A CA 1
ATOM 754 C C . MET A 1 101 ? -7.215 5.886 -5.415 1.00 98.38 101 MET A C 1
ATOM 756 O O . MET A 1 101 ? -7.123 7.122 -5.450 1.00 98.38 101 MET A O 1
ATOM 760 N N . GLY A 1 102 ? -7.327 5.128 -6.507 1.00 98.00 102 GLY A N 1
ATOM 761 C CA . GLY A 1 102 ? -7.452 5.604 -7.885 1.00 98.00 102 GLY A CA 1
ATOM 762 C C . GLY A 1 102 ? -6.289 5.195 -8.792 1.00 98.00 102 GLY A C 1
ATOM 763 O O . GLY A 1 102 ? -5.354 4.515 -8.377 1.00 98.00 102 GLY A O 1
ATOM 764 N N . SER A 1 103 ? -6.337 5.651 -10.044 1.00 97.75 103 SER A N 1
ATOM 765 C CA . SER A 1 103 ? -5.259 5.503 -11.026 1.00 97.75 103 SER A CA 1
ATOM 766 C C . SER A 1 103 ? -4.997 6.864 -11.695 1.00 97.75 103 SER A C 1
ATOM 768 O O . SER A 1 103 ? -5.819 7.313 -12.497 1.00 97.75 103 SER A O 1
ATOM 770 N N . PRO A 1 104 ? -3.919 7.585 -11.323 1.00 97.81 104 PRO A N 1
ATOM 771 C CA . PRO A 1 104 ? -2.944 7.226 -10.289 1.00 97.81 104 PRO A CA 1
ATOM 772 C C . PRO A 1 104 ? -3.542 7.282 -8.873 1.00 97.81 104 PRO A C 1
ATOM 774 O O . PRO A 1 104 ? -4.396 8.128 -8.585 1.00 97.81 104 PRO A O 1
ATOM 777 N N . CYS A 1 105 ? -3.071 6.398 -7.991 1.00 98.56 105 CYS A N 1
ATOM 778 C CA . CYS A 1 105 ? -3.497 6.326 -6.595 1.00 98.56 105 CYS A CA 1
ATOM 779 C C . CYS A 1 105 ? -3.093 7.601 -5.851 1.00 98.56 105 CYS A C 1
ATOM 781 O O . CYS A 1 105 ? -1.975 8.099 -6.003 1.00 98.56 105 CYS A O 1
ATOM 783 N N . LYS A 1 106 ? -4.018 8.155 -5.066 1.00 98.56 106 LYS A N 1
ATOM 784 C CA . LYS A 1 106 ? -3.794 9.357 -4.256 1.00 98.56 106 LYS A CA 1
ATOM 785 C C . LYS A 1 106 ? -4.414 9.172 -2.883 1.00 98.56 106 LYS A C 1
ATOM 787 O O . LYS A 1 106 ? -5.507 8.609 -2.782 1.00 98.56 106 LYS A O 1
ATOM 792 N N . VAL A 1 107 ? -3.755 9.710 -1.860 1.00 98.56 107 VAL A N 1
ATOM 793 C CA . VAL A 1 107 ? -4.314 9.809 -0.507 1.00 98.56 107 VAL A CA 1
ATOM 794 C C . VAL A 1 107 ? -5.611 10.619 -0.563 1.00 98.56 107 VAL A C 1
ATOM 796 O O . VAL A 1 107 ? -5.669 11.680 -1.190 1.00 98.56 107 VAL A O 1
ATOM 799 N N . ARG A 1 108 ? -6.669 10.089 0.050 1.00 98.19 108 ARG A N 1
ATOM 800 C CA . ARG A 1 108 ? -7.997 10.716 0.126 1.00 98.19 108 ARG A CA 1
ATOM 801 C C . ARG A 1 108 ? -8.302 11.238 1.515 1.00 98.19 108 ARG A C 1
ATOM 803 O O . ARG A 1 108 ? -8.887 12.308 1.631 1.00 98.19 108 ARG A O 1
ATOM 810 N N . LYS A 1 109 ? -7.904 10.489 2.539 1.00 97.19 109 LYS A N 1
ATOM 811 C CA . LYS A 1 109 ? -7.959 10.904 3.939 1.00 97.19 109 LYS A CA 1
ATOM 812 C C . LYS A 1 109 ? -6.934 10.125 4.753 1.00 97.19 109 LYS A C 1
ATOM 814 O O . LYS A 1 109 ? -6.498 9.059 4.320 1.00 97.19 109 LYS A O 1
ATOM 819 N N . THR A 1 110 ? -6.602 10.649 5.920 1.00 97.94 110 THR A N 1
ATOM 820 C CA . THR A 1 110 ? -5.869 9.932 6.962 1.00 97.94 110 THR A CA 1
ATOM 821 C C . THR A 1 110 ? -6.847 9.400 8.005 1.00 97.94 110 THR A C 1
ATOM 823 O O . THR A 1 110 ? -7.985 9.876 8.102 1.00 97.94 110 THR A O 1
ATOM 826 N N . ILE A 1 111 ? -6.414 8.393 8.748 1.00 95.88 111 ILE A N 1
ATOM 827 C CA . ILE A 1 111 ? -7.113 7.823 9.901 1.00 95.88 111 ILE A CA 1
ATOM 828 C C . ILE A 1 111 ? -6.204 7.917 11.135 1.00 95.88 111 ILE A C 1
ATOM 830 O O . ILE A 1 111 ? -5.002 8.137 10.965 1.00 95.88 111 ILE A O 1
ATOM 834 N N . PRO A 1 112 ? -6.756 7.822 12.355 1.00 95.50 112 PRO A N 1
ATOM 835 C CA . PRO A 1 112 ? -5.943 7.701 13.560 1.00 95.50 112 PRO A CA 1
ATOM 836 C C . PRO A 1 112 ? -5.084 6.430 13.523 1.00 95.50 112 PRO A C 1
ATOM 838 O O . PRO A 1 112 ? -5.408 5.474 12.815 1.00 95.50 112 PRO A O 1
ATOM 841 N N . SER A 1 113 ? -3.992 6.414 14.282 1.00 94.12 113 SER A N 1
ATOM 842 C CA . SER A 1 113 ? -3.201 5.193 14.462 1.00 94.12 113 SER A CA 1
ATOM 843 C C . SER A 1 113 ? -3.942 4.164 15.320 1.00 94.12 113 SER A C 1
ATOM 845 O O . SER A 1 113 ? -4.857 4.511 16.067 1.00 94.12 113 SER A O 1
ATOM 847 N N . ALA A 1 114 ? -3.510 2.899 15.277 1.00 88.38 114 ALA A N 1
ATOM 848 C CA . ALA A 1 114 ? -4.065 1.856 16.143 1.00 88.38 114 ALA A CA 1
ATOM 849 C C . ALA A 1 114 ? -3.980 2.242 17.634 1.00 88.38 114 ALA A C 1
ATOM 851 O O . ALA A 1 114 ? -4.962 2.123 18.359 1.00 88.38 114 ALA A O 1
ATOM 852 N N . GLU A 1 115 ? -2.855 2.815 18.077 1.00 91.81 115 GLU A N 1
ATOM 853 C CA . GLU A 1 115 ? -2.709 3.296 19.456 1.00 91.81 115 GLU A CA 1
ATOM 854 C C . GLU A 1 115 ? -3.688 4.425 19.813 1.00 91.81 115 GLU A C 1
ATOM 856 O O . GLU A 1 115 ? -4.119 4.547 20.962 1.00 91.81 115 GLU A O 1
ATOM 861 N N . GLU A 1 116 ? -3.984 5.317 18.865 1.00 94.44 116 GLU A N 1
ATOM 862 C CA . GLU A 1 116 ? -4.957 6.393 19.060 1.00 94.44 116 GLU A CA 1
ATOM 863 C C . GLU A 1 116 ? -6.380 5.828 19.116 1.00 94.44 116 GLU A C 1
ATOM 865 O O . GLU A 1 116 ? -7.163 6.225 19.982 1.00 94.44 116 GLU A O 1
ATOM 870 N N . GLU A 1 117 ? -6.692 4.860 18.254 1.00 93.00 117 GLU A N 1
ATOM 871 C CA . GLU A 1 117 ? -7.967 4.145 18.239 1.00 93.00 117 GLU A CA 1
ATOM 872 C C . GLU A 1 117 ? -8.210 3.342 19.528 1.00 93.00 117 GLU A C 1
ATOM 874 O O . GLU A 1 117 ? -9.320 3.371 20.061 1.00 93.00 117 GLU A O 1
ATOM 879 N N . GLU A 1 118 ? -7.180 2.703 20.087 1.00 90.50 118 GLU A N 1
ATOM 880 C CA . GLU A 1 118 ? -7.240 2.008 21.381 1.00 90.50 118 GLU A CA 1
ATOM 881 C C . GLU A 1 118 ? -7.498 2.967 22.556 1.00 90.50 118 GLU A C 1
ATOM 883 O O . GLU A 1 118 ? -8.156 2.613 23.543 1.00 90.50 118 GLU A O 1
ATOM 888 N N . LYS A 1 119 ? -6.988 4.202 22.471 1.00 94.00 119 LYS A N 1
ATOM 889 C CA . LYS A 1 119 ? -7.161 5.229 23.511 1.00 94.00 119 LYS A CA 1
ATOM 890 C C . LYS A 1 119 ? -8.529 5.911 23.437 1.00 94.00 119 LYS A C 1
ATOM 892 O O . LYS A 1 119 ? -9.001 6.382 24.477 1.00 94.00 119 LYS A O 1
ATOM 897 N N . ASP A 1 120 ? -9.194 5.930 22.280 1.00 93.94 120 ASP A N 1
ATOM 898 C CA . ASP A 1 120 ? -10.503 6.572 22.095 1.00 93.94 120 ASP A CA 1
ATOM 899 C C . ASP A 1 120 ? -11.635 5.779 22.788 1.00 93.94 120 ASP A C 1
ATOM 901 O O . ASP A 1 120 ? -11.955 4.659 22.386 1.00 93.94 120 ASP A O 1
ATOM 905 N N . PRO A 1 121 ? -12.282 6.314 23.845 1.00 93.25 121 PRO A N 1
ATOM 906 C CA . PRO A 1 121 ? -13.385 5.627 24.520 1.00 93.25 121 PRO A CA 1
ATOM 907 C C . PRO A 1 121 ? -14.655 5.511 23.664 1.00 93.25 121 PRO A C 1
ATOM 909 O O . PRO A 1 121 ? -15.542 4.740 24.021 1.00 93.25 121 PRO A O 1
ATOM 912 N N . ASN A 1 122 ? -14.759 6.267 22.567 1.00 94.19 122 ASN A N 1
ATOM 913 C CA . ASN A 1 122 ? -15.913 6.243 21.670 1.00 94.19 122 ASN A CA 1
ATOM 914 C C . ASN A 1 122 ? -15.718 5.311 20.468 1.00 94.19 122 ASN A C 1
ATOM 916 O O . ASN A 1 122 ? -16.666 5.123 19.703 1.00 94.19 122 ASN A O 1
ATOM 920 N N . ASN A 1 123 ? -14.524 4.736 20.281 1.00 91.06 123 ASN A N 1
ATOM 921 C CA . ASN A 1 123 ? -14.294 3.801 19.190 1.00 91.06 123 ASN A CA 1
ATOM 922 C C . ASN A 1 123 ? -15.115 2.517 19.443 1.00 91.06 123 ASN A C 1
ATOM 924 O O . ASN A 1 123 ? -14.901 1.844 20.457 1.00 91.06 123 ASN A O 1
ATOM 928 N N . PRO A 1 124 ? -16.053 2.151 18.545 1.00 90.19 124 PRO A N 1
ATOM 929 C CA . PRO A 1 124 ? -16.943 1.010 18.754 1.00 90.19 124 PRO A CA 1
ATOM 930 C C . PRO A 1 124 ? -16.205 -0.335 18.753 1.00 90.19 124 PRO A C 1
ATOM 932 O O . PRO A 1 124 ? -16.756 -1.327 19.227 1.00 90.19 124 PRO A O 1
ATOM 935 N N . TYR A 1 125 ? -14.975 -0.374 18.237 1.00 87.12 125 TYR A N 1
ATOM 936 C CA . TYR A 1 125 ? -14.164 -1.581 18.128 1.00 87.12 125 TYR A CA 1
ATOM 937 C C . TYR A 1 125 ? -13.195 -1.767 19.302 1.00 87.12 125 TYR A C 1
ATOM 939 O O . TYR A 1 125 ? -12.711 -2.874 19.504 1.00 87.12 125 TYR A O 1
ATOM 947 N N . ARG A 1 126 ? -12.953 -0.731 20.120 1.00 85.31 126 ARG A N 1
ATOM 948 C CA . ARG A 1 126 ? -11.923 -0.727 21.180 1.00 85.31 126 ARG A CA 1
ATOM 949 C C . ARG A 1 126 ? -12.010 -1.903 22.156 1.00 85.31 126 ARG A C 1
ATOM 951 O O . ARG A 1 126 ? -10.989 -2.410 22.601 1.00 85.31 126 ARG A O 1
ATOM 958 N N . ASN A 1 127 ? -13.224 -2.280 22.550 1.00 85.19 127 ASN A N 1
ATOM 959 C CA . ASN A 1 127 ? -13.452 -3.342 23.537 1.00 85.19 127 ASN A CA 1
ATOM 960 C C . ASN A 1 127 ? -13.829 -4.677 22.883 1.00 85.19 127 ASN A C 1
ATOM 962 O O . ASN A 1 127 ? -14.206 -5.613 23.588 1.00 85.19 127 ASN A O 1
ATOM 966 N N . LEU A 1 128 ? -13.789 -4.757 21.550 1.00 83.94 128 LEU A N 1
ATOM 967 C CA . LEU A 1 128 ? -14.002 -6.016 20.859 1.00 83.94 128 LEU A CA 1
ATOM 968 C C . LEU A 1 128 ? -12.742 -6.854 21.004 1.00 83.94 128 LEU A C 1
ATOM 970 O O . LEU A 1 128 ? -11.644 -6.438 20.643 1.00 83.94 128 LEU A O 1
ATOM 974 N N . VAL A 1 129 ? -12.919 -8.051 21.540 1.00 76.88 129 VAL A N 1
ATOM 975 C CA . VAL A 1 129 ? -11.865 -9.052 21.559 1.00 76.88 129 VAL A CA 1
ATOM 976 C C . VAL A 1 129 ? -11.963 -9.804 20.244 1.00 76.88 129 VAL A C 1
ATOM 978 O O . VAL A 1 129 ? -13.047 -10.227 19.843 1.00 76.88 129 VAL A O 1
ATOM 981 N N . ARG A 1 130 ? -10.834 -9.950 19.556 1.00 68.25 130 ARG A N 1
ATOM 982 C CA . ARG A 1 130 ? -10.742 -10.873 18.431 1.00 68.25 130 ARG A CA 1
ATOM 983 C C . ARG A 1 130 ? -10.954 -12.290 18.981 1.00 68.25 130 ARG A C 1
ATOM 985 O O . ARG A 1 130 ? -10.153 -12.741 19.792 1.00 68.25 130 ARG A O 1
ATOM 992 N N . GLU A 1 131 ? -12.039 -12.951 18.588 1.00 63.47 131 GLU A N 1
ATOM 993 C CA . GLU A 1 131 ? -12.502 -14.212 19.197 1.00 63.47 131 GLU A CA 1
ATOM 994 C C . GLU A 1 131 ? -11.614 -15.442 18.869 1.00 63.47 131 GLU A C 1
ATOM 996 O O . GLU A 1 131 ? -11.905 -16.535 19.339 1.00 63.47 131 GLU A O 1
ATOM 1001 N N . ASP A 1 132 ? -10.522 -15.288 18.105 1.00 61.59 132 ASP A N 1
ATOM 1002 C CA . ASP A 1 132 ? -9.804 -16.386 17.433 1.00 61.59 132 ASP A CA 1
ATOM 1003 C C . ASP A 1 132 ? -8.254 -16.338 17.507 1.00 61.59 132 ASP A C 1
ATOM 1005 O O . ASP A 1 132 ? -7.567 -16.505 16.499 1.00 61.59 132 ASP A O 1
ATOM 1009 N N . ARG A 1 133 ? -7.656 -16.174 18.694 1.00 47.78 133 ARG A N 1
ATOM 1010 C CA . ARG A 1 133 ? -6.247 -16.571 18.921 1.00 47.78 133 ARG A CA 1
ATOM 1011 C C . ARG A 1 133 ? -6.121 -17.392 20.203 1.00 47.78 133 ARG A C 1
ATOM 1013 O O . ARG A 1 133 ? -5.744 -16.865 21.244 1.00 47.78 133 ARG A O 1
ATOM 1020 N N . ASP A 1 134 ? -6.451 -18.678 20.107 1.00 46.19 134 ASP A N 1
ATOM 1021 C CA . ASP A 1 134 ? -5.816 -19.665 20.981 1.00 46.19 134 ASP A CA 1
ATOM 1022 C C . ASP A 1 134 ? -4.303 -19.631 20.688 1.00 46.19 134 ASP A C 1
ATOM 1024 O O . ASP A 1 134 ? -3.902 -19.560 19.521 1.00 46.19 134 ASP A O 1
ATOM 1028 N N . GLU A 1 135 ? -3.497 -19.578 21.751 1.00 40.84 135 GLU A N 1
ATOM 1029 C CA . GLU A 1 135 ? -2.022 -19.557 21.733 1.00 40.84 135 GLU A CA 1
ATOM 1030 C C . GLU A 1 135 ? -1.391 -20.701 20.920 1.00 40.84 135 GLU A C 1
ATOM 1032 O O . GLU A 1 135 ? -1.914 -21.841 20.955 1.00 40.84 135 GLU A O 1
#

Secondary structure (DSSP, 8-state):
-PPPSS--HHHHHHHHT-TT----TTGGGB-TT-EE--EE--S-HHHHHTT--EE---EE-TT-EE-TT-EE-TT-EE-TT-EEPTT-EE-S-B-SSEEEEETTEEEEEE---HHHHHH-TT-TTTT---S----

Solvent-accessible surface area (backbone atoms only — not comparable to full-atom values): 7933 Å² total; per-residue (Å²): 130,82,80,78,94,66,84,58,66,73,57,53,57,54,56,74,70,48,83,96,61,90,85,63,100,62,55,87,40,50,36,71,69,58,43,80,38,38,65,51,62,62,91,48,68,67,37,54,78,68,70,44,69,50,76,30,69,63,46,75,37,61,78,42,39,41,30,34,44,23,37,38,39,53,56,25,39,37,28,33,50,19,36,39,41,57,60,12,32,36,79,57,64,41,63,56,22,21,38,27,43,37,78,72,38,39,79,75,47,74,56,75,48,71,72,52,42,62,67,37,88,80,44,89,62,55,84,61,72,82,92,80,72,85,131

Foldseek 3Di:
DDDDPDDDVVVVVVVVPDPPDDDDPPCVLPDEQEEEDQKDFDPDPVRVVVVNMDGADEAEEACEREAHNEYEYHNEYEAYNEYEYHNEDDPHYHYHQFDWYDVPIDTPDGDDDPVVLCVDPPNPCNPDDPPDDDD

Sequence (135 aa):
MAAATEKRPEIIELARGLNHVPMCED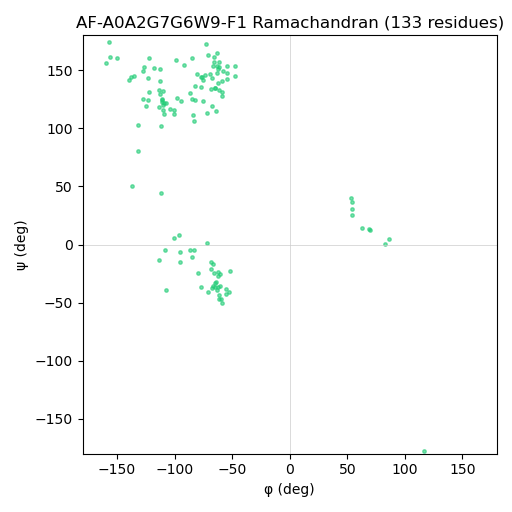YERMVSGMIIYTAGHDTSILSRRKFVEFGHPVFIGDDCWIGGDVVILPGVTIGEGCTIGAGSVVTKDIPPFSIAMGSPCKVRKTIPSAEEEEKDPNNPYRNLVREDRDE

Mean predicted aligned error: 10.47 Å

Nearest PDB structures (foldseek):
  5u2k-assembly1_A  TM=9.614E-01  e=4.395E-09  Staphylococcus aureus subsp. aureus COL
  4dcl-assembly1_A  TM=9.611E-01  e=5.937E-09  Staphylococcus aureus
  3srt-assembly2_B  TM=9.916E-01  e=1.463E-08  Clostridioides difficile 630
  1kqa-assembly1_A  TM=9.139E-01  e=8.517E-09  Escherichia coli
  3nz2-assembly1_C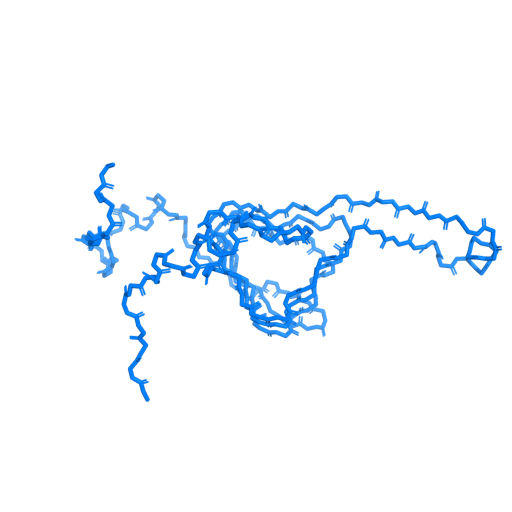  TM=9.156E-01  e=4.872E-08  Vibrio cholerae O1 biovar El Tor str. N16961

InterPro domains:
  IPR001451 Hexapeptide repeat [PF00132] (58-92)
  IPR011004 Trimeric LpxA-like superfamily [SSF51161] (33-115)
  IPR051159 Hexapeptide-repeat containing acetyltransferases [PTHR23416] (34-118)

Radius of gyration: 18.41 Å; Cα contacts (8 Å, |Δi|>4): 243; chains: 1; bounding box: 44×39×51 Å

Organism: NCBI:txid656916

pLDDT: mean 82.45, std 17.34, range [34.0, 98.69]